Protein AF-X1VYM2-F1 (afdb_monomer)

pLDDT: mean 73.56, std 9.8, range [41.84, 87.38]

Organism: NCBI:txid412755

Solvent-accessible surface area (backbone atoms only — not comparable to full-atom values): 5146 Å² total; per-residue (Å²): 115,50,77,45,78,53,98,92,39,72,48,65,49,66,47,66,68,51,32,43,66,56,30,25,68,89,52,52,54,63,10,16,51,43,55,43,80,54,100,89,43,68,46,63,38,71,86,42,46,85,70,45,56,51,99,84,68,49,33,49,56,61,36,48,78,70,65,74,47,74,34,63,26,91,52,37,72,77,57,52,45,64,74,73,70,116

Mean predicted aligned error: 7.65 Å

Structure (mmCIF, N/CA/C/O backbone):
data_AF-X1VYM2-F1
#
_entry.id   AF-X1VYM2-F1
#
loop_
_atom_sit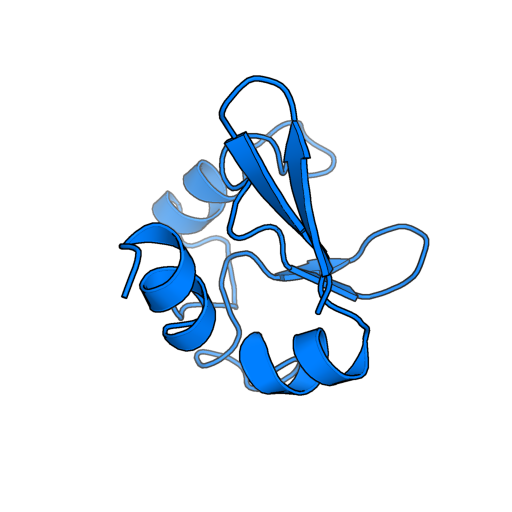e.group_PDB
_atom_site.id
_atom_site.type_symbol
_atom_site.label_atom_id
_atom_site.label_alt_id
_atom_site.label_comp_id
_atom_site.label_asym_id
_atom_site.label_entity_id
_atom_site.label_seq_id
_atom_site.pdbx_PDB_ins_code
_atom_site.Cartn_x
_atom_site.Cartn_y
_atom_site.Cartn_z
_atom_site.occupancy
_atom_site.B_iso_or_equiv
_atom_site.auth_seq_id
_atom_site.auth_comp_id
_atom_site.auth_asym_id
_atom_site.auth_atom_id
_atom_site.pdbx_PDB_model_num
ATOM 1 N N . MET A 1 1 ? 3.362 -15.103 5.513 1.00 63.84 1 MET A N 1
ATOM 2 C CA . MET A 1 1 ? 2.202 -14.299 5.943 1.00 63.84 1 MET A CA 1
ATOM 3 C C . MET A 1 1 ? 1.774 -14.740 7.324 1.00 63.84 1 MET A C 1
ATOM 5 O O . MET A 1 1 ? 1.512 -15.921 7.529 1.00 63.84 1 MET A O 1
ATOM 9 N N . ILE A 1 2 ? 1.710 -13.811 8.276 1.00 60.03 2 ILE A N 1
ATOM 10 C CA . ILE A 1 2 ? 1.176 -1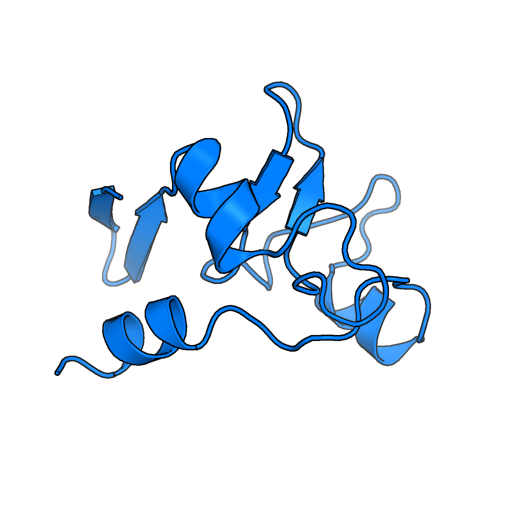4.082 9.615 1.00 60.03 2 ILE A CA 1
ATOM 11 C C . ILE A 1 2 ? -0.023 -13.162 9.832 1.00 60.03 2 ILE A C 1
ATOM 13 O O . ILE A 1 2 ? 0.142 -11.947 9.920 1.00 60.03 2 ILE A O 1
ATOM 17 N N . ALA A 1 3 ? -1.217 -13.743 9.930 1.00 59.62 3 ALA A N 1
ATOM 18 C CA . ALA A 1 3 ? -2.413 -13.037 10.374 1.00 59.62 3 ALA A CA 1
ATOM 19 C C . ALA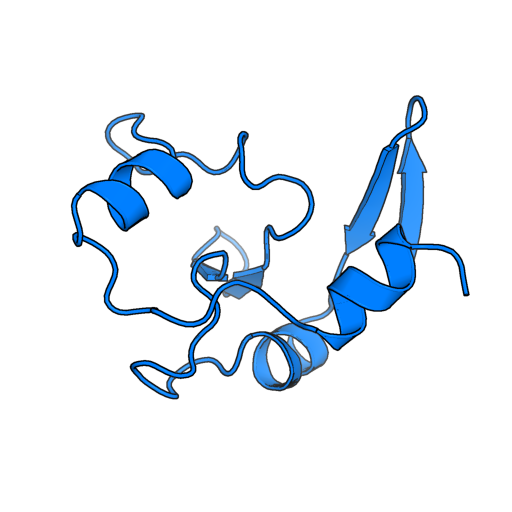 A 1 3 ? -2.516 -13.144 11.902 1.00 59.62 3 ALA A C 1
ATOM 21 O O . ALA A 1 3 ? -2.471 -14.243 12.459 1.00 59.62 3 ALA A O 1
ATOM 22 N N . ARG A 1 4 ? -2.626 -12.010 12.594 1.00 58.59 4 ARG A N 1
ATOM 23 C CA . ARG A 1 4 ? -2.818 -11.938 14.048 1.00 58.59 4 ARG A CA 1
ATOM 24 C C . ARG A 1 4 ? -4.035 -11.077 14.340 1.00 58.59 4 ARG A C 1
ATOM 26 O O . ARG A 1 4 ? -4.137 -9.977 13.817 1.00 58.59 4 ARG A O 1
ATOM 33 N N . LYS A 1 5 ? -4.945 -11.557 15.186 1.00 53.75 5 LYS A N 1
ATOM 34 C CA . LYS A 1 5 ? -6.069 -10.745 15.664 1.00 53.75 5 LYS A CA 1
ATOM 35 C C . LYS A 1 5 ? -5.622 -9.919 16.868 1.00 53.75 5 LYS A C 1
ATOM 37 O O . LYS A 1 5 ? -5.137 -10.496 17.839 1.00 53.75 5 LYS A O 1
ATOM 42 N N . VAL A 1 6 ? -5.785 -8.603 16.803 1.00 57.22 6 VAL A N 1
ATOM 43 C CA . VAL A 1 6 ? -5.540 -7.662 17.906 1.00 57.22 6 VAL A CA 1
ATOM 44 C C . VAL A 1 6 ? -6.765 -6.756 18.008 1.00 57.22 6 VAL A C 1
ATOM 46 O O . VAL A 1 6 ? -7.155 -6.157 17.014 1.00 57.22 6 VAL A O 1
ATOM 49 N N . ASP A 1 7 ? -7.416 -6.722 19.174 1.00 56.97 7 ASP A N 1
ATOM 50 C CA . ASP A 1 7 ? -8.572 -5.855 19.473 1.00 56.97 7 ASP A CA 1
ATOM 51 C C . ASP A 1 7 ? -9.707 -5.875 18.428 1.00 56.97 7 ASP A C 1
ATOM 53 O O . ASP A 1 7 ? -10.308 -4.857 18.105 1.00 56.97 7 ASP A O 1
ATOM 57 N N . GLY A 1 8 ? -10.018 -7.054 17.876 1.00 61.19 8 GLY A N 1
ATOM 58 C CA . GLY A 1 8 ? -11.071 -7.215 16.861 1.00 61.19 8 GLY A CA 1
ATOM 59 C C . GLY A 1 8 ? -10.629 -6.920 15.423 1.00 61.19 8 GLY A C 1
ATOM 60 O O . GLY A 1 8 ? -11.394 -7.176 14.497 1.00 61.19 8 GLY A O 1
ATOM 61 N N . HIS A 1 9 ? -9.385 -6.484 15.220 1.00 53.50 9 HIS A N 1
ATOM 62 C CA . HIS A 1 9 ? -8.782 -6.254 13.910 1.00 53.50 9 HIS A CA 1
ATOM 63 C C . HIS A 1 9 ? -7.842 -7.401 13.527 1.00 53.50 9 HIS A C 1
ATOM 65 O O . HIS A 1 9 ? -7.042 -7.871 14.338 1.00 53.50 9 HIS A O 1
ATOM 71 N N . THR A 1 10 ? -7.914 -7.863 12.278 1.00 61.94 10 THR A N 1
ATOM 72 C CA . THR A 1 10 ? -6.931 -8.804 11.727 1.00 61.94 10 THR A CA 1
ATOM 73 C C . THR A 1 10 ? -5.746 -8.008 11.188 1.00 61.94 10 THR A C 1
ATOM 75 O O . THR A 1 10 ? -5.842 -7.366 10.149 1.00 61.94 10 THR A O 1
ATOM 78 N N . ILE A 1 11 ? -4.613 -8.061 11.881 1.00 65.38 11 ILE A N 1
ATOM 79 C CA . ILE A 1 11 ? -3.342 -7.529 11.396 1.00 65.38 11 ILE A CA 1
ATOM 80 C C . ILE A 1 11 ? -2.674 -8.614 10.558 1.00 65.38 11 ILE A C 1
ATOM 82 O O 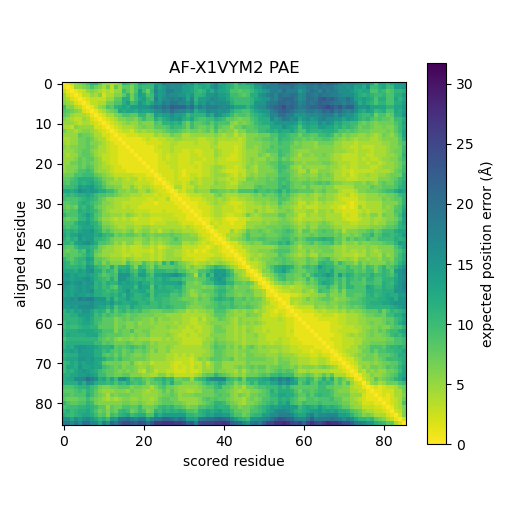. ILE A 1 11 ? -2.273 -9.654 11.087 1.00 65.38 11 ILE A O 1
ATOM 86 N N . ILE A 1 12 ? -2.524 -8.375 9.258 1.00 67.75 12 ILE A N 1
ATOM 87 C CA . ILE A 1 12 ? -1.717 -9.241 8.397 1.00 67.75 12 ILE A CA 1
ATOM 88 C C . ILE A 1 12 ? -0.342 -8.624 8.218 1.00 67.75 12 ILE A C 1
ATOM 90 O O . ILE A 1 12 ? -0.185 -7.555 7.631 1.00 67.75 12 ILE A O 1
ATOM 94 N N . SER A 1 13 ? 0.666 -9.334 8.708 1.00 71.69 13 SER A N 1
ATOM 95 C CA . SER A 1 13 ? 2.060 -9.025 8.431 1.00 71.69 13 SER A CA 1
ATOM 96 C C . SER A 1 13 ? 2.540 -9.883 7.266 1.00 71.69 13 SER A C 1
ATOM 98 O O . SER A 1 13 ? 2.528 -11.119 7.338 1.00 71.69 13 SER A O 1
ATOM 100 N N . LEU A 1 14 ? 2.951 -9.208 6.195 1.00 75.50 14 LEU A N 1
ATOM 101 C CA . LEU A 1 14 ? 3.612 -9.813 5.045 1.00 75.50 14 LEU A CA 1
ATOM 102 C C . LEU A 1 14 ? 5.121 -9.839 5.268 1.00 75.50 14 LEU A C 1
ATOM 104 O O . LEU A 1 14 ? 5.684 -8.877 5.792 1.00 75.50 14 LEU A O 1
ATOM 108 N N . ASP A 1 15 ? 5.776 -10.920 4.858 1.00 80.38 15 ASP A N 1
ATOM 109 C CA . ASP A 1 15 ? 7.232 -10.909 4.719 1.00 80.38 15 ASP A CA 1
ATOM 110 C C . ASP A 1 15 ? 7.670 -10.181 3.432 1.00 80.38 15 ASP A C 1
ATOM 112 O O . ASP A 1 15 ? 6.853 -9.771 2.606 1.00 80.38 15 ASP A O 1
ATOM 116 N N . ILE A 1 16 ? 8.979 -9.986 3.258 1.00 81.38 16 ILE A N 1
ATOM 117 C CA . ILE A 1 16 ? 9.516 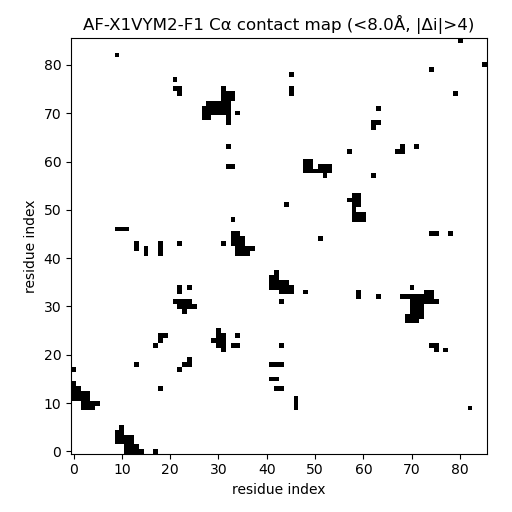-9.201 2.139 1.00 81.38 16 ILE A CA 1
ATOM 118 C C . ILE A 1 16 ? 9.239 -9.828 0.764 1.00 81.38 16 ILE A C 1
ATOM 120 O O . ILE A 1 16 ? 9.073 -9.099 -0.217 1.00 81.38 16 ILE A O 1
ATOM 124 N N . ASP A 1 17 ? 9.179 -11.155 0.664 1.00 85.38 17 ASP A N 1
ATOM 125 C CA . ASP A 1 17 ? 8.927 -11.831 -0.608 1.00 85.38 17 ASP A CA 1
ATOM 126 C C . ASP A 1 17 ? 7.438 -11.780 -0.955 1.00 85.38 17 ASP A C 1
ATOM 128 O O . ASP A 1 17 ? 7.065 -11.548 -2.110 1.00 85.38 17 ASP A O 1
ATOM 132 N N . GLU A 1 18 ? 6.577 -11.849 0.056 1.00 82.31 18 GLU A N 1
ATOM 133 C CA . GLU A 1 18 ? 5.155 -11.568 -0.079 1.00 82.31 18 GLU A CA 1
ATOM 134 C C . GLU A 1 18 ? 4.890 -10.115 -0.458 1.00 82.31 18 GLU A C 1
ATOM 136 O O . GLU A 1 18 ? 4.085 -9.873 -1.351 1.00 82.31 18 GLU A O 1
ATOM 141 N N . V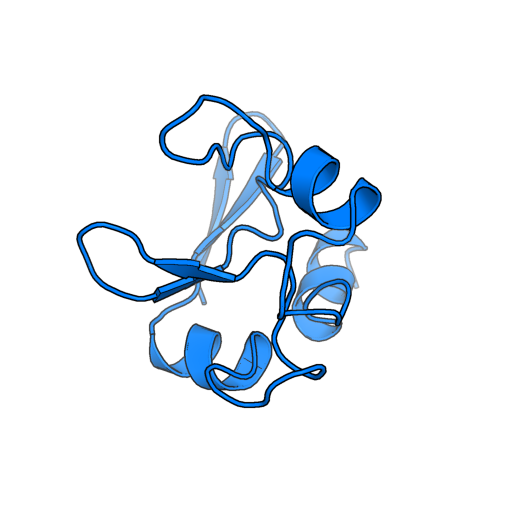AL A 1 19 ? 5.593 -9.144 0.128 1.00 81.62 19 VAL A N 1
ATOM 142 C CA . VAL A 1 19 ? 5.479 -7.730 -0.264 1.00 81.62 19 VAL A CA 1
ATOM 143 C C . VAL A 1 19 ? 5.862 -7.543 -1.732 1.00 81.62 19 VAL A C 1
ATOM 145 O O . VAL A 1 19 ? 5.117 -6.912 -2.486 1.00 81.62 19 VAL A O 1
ATOM 148 N N . LYS A 1 20 ? 6.982 -8.121 -2.184 1.00 84.56 20 LYS A N 1
ATOM 149 C CA . LYS A 1 20 ? 7.395 -8.039 -3.596 1.00 84.56 20 LYS A CA 1
ATOM 150 C C . LYS A 1 20 ? 6.338 -8.630 -4.525 1.00 84.56 20 LYS A C 1
ATOM 152 O O . LYS A 1 20 ? 5.997 -8.001 -5.526 1.00 84.56 20 LYS A O 1
ATOM 157 N N . ARG A 1 21 ? 5.806 -9.810 -4.186 1.00 85.44 21 ARG A N 1
ATOM 158 C CA . ARG A 1 21 ? 4.817 -10.530 -4.998 1.00 85.44 21 ARG A CA 1
ATOM 159 C C . ARG A 1 21 ? 3.463 -9.826 -5.007 1.00 85.44 21 ARG A C 1
ATOM 161 O O . ARG A 1 21 ? 2.919 -9.532 -6.068 1.00 85.44 21 ARG A O 1
ATOM 168 N N . LEU A 1 22 ? 2.921 -9.563 -3.823 1.00 81.94 22 LEU A N 1
ATOM 169 C CA . LEU A 1 22 ? 1.563 -9.070 -3.634 1.00 81.94 22 LEU A CA 1
ATOM 170 C C . LEU A 1 22 ? 1.457 -7.595 -3.950 1.00 81.94 22 LEU A C 1
ATOM 172 O O . LEU A 1 22 ? 0.499 -7.206 -4.608 1.00 81.94 22 LEU A O 1
ATOM 176 N N . CYS A 1 23 ? 2.437 -6.789 -3.542 1.00 83.19 23 CYS A N 1
ATOM 177 C CA . CYS A 1 23 ? 2.412 -5.337 -3.699 1.00 83.19 23 CYS A CA 1
ATOM 178 C C . CYS A 1 23 ? 3.132 -4.874 -4.975 1.00 83.19 23 CYS A C 1
ATOM 180 O O . CYS A 1 23 ? 3.073 -3.689 -5.299 1.00 83.19 23 CYS A O 1
ATOM 182 N N . ARG A 1 24 ? 3.706 -5.816 -5.744 1.00 85.25 24 ARG A N 1
ATOM 183 C CA . ARG A 1 24 ? 4.348 -5.611 -7.055 1.00 85.25 24 ARG A CA 1
ATOM 184 C C . ARG A 1 24 ? 5.361 -4.466 -7.032 1.00 85.25 24 ARG A C 1
ATOM 186 O O . ARG A 1 24 ? 5.291 -3.535 -7.831 1.00 85.25 24 ARG A O 1
ATOM 193 N N . LEU A 1 25 ? 6.291 -4.529 -6.079 1.00 84.38 25 LEU A N 1
ATOM 194 C CA . LEU A 1 25 ? 7.342 -3.526 -5.911 1.00 84.38 25 LEU A CA 1
ATOM 195 C C . LEU A 1 25 ? 8.082 -3.283 -7.239 1.00 84.38 25 LEU A C 1
ATOM 197 O O . LEU A 1 25 ? 8.618 -4.214 -7.836 1.00 84.38 25 LEU A O 1
ATOM 201 N N . GLY A 1 26 ? 8.124 -2.024 -7.682 1.00 82.06 26 GLY A N 1
ATOM 202 C CA . GLY A 1 26 ? 8.811 -1.623 -8.913 1.00 82.06 26 GLY A CA 1
ATOM 203 C C . GLY A 1 26 ? 8.001 -1.807 -10.202 1.00 82.06 26 GLY A C 1
ATOM 204 O O . GLY A 1 26 ? 8.509 -1.491 -11.273 1.00 82.06 26 GLY A O 1
ATOM 205 N N . ALA A 1 27 ? 6.741 -2.246 -10.131 1.00 84.25 27 ALA A N 1
ATOM 206 C CA . ALA A 1 27 ? 5.890 -2.468 -11.304 1.00 84.25 27 ALA A CA 1
ATOM 207 C C . ALA A 1 27 ? 5.080 -1.223 -11.738 1.00 84.25 27 ALA A C 1
ATOM 209 O O . ALA A 1 27 ? 4.031 -1.340 -12.372 1.00 84.25 27 ALA A O 1
ATOM 210 N N . GLY A 1 28 ? 5.533 -0.013 -11.388 1.00 82.81 28 GLY A N 1
ATOM 211 C CA . GLY A 1 28 ? 4.886 1.242 -11.788 1.00 82.81 28 GLY A CA 1
ATOM 212 C C . GLY A 1 28 ? 3.424 1.325 -11.334 1.00 82.81 28 GLY A C 1
ATOM 213 O O . GLY A 1 28 ? 3.148 1.214 -10.140 1.00 82.81 28 GLY A O 1
ATOM 214 N N . ALA A 1 29 ? 2.495 1.485 -12.282 1.00 82.38 29 ALA A N 1
ATOM 215 C CA . ALA A 1 29 ? 1.055 1.593 -12.015 1.00 82.38 29 ALA A CA 1
ATOM 216 C C . ALA A 1 29 ? 0.453 0.343 -11.342 1.00 82.38 29 ALA A C 1
ATOM 218 O O . ALA A 1 29 ? -0.503 0.466 -10.582 1.00 82.38 29 ALA A O 1
ATOM 219 N N . GLU A 1 30 ? 1.056 -0.829 -11.553 1.00 82.31 30 GLU A N 1
ATOM 220 C CA . GLU A 1 30 ? 0.647 -2.098 -10.938 1.00 82.31 30 GLU A CA 1
ATOM 221 C C . GLU A 1 30 ? 1.112 -2.227 -9.480 1.00 82.31 30 GLU A C 1
ATOM 223 O O . GLU A 1 30 ? 0.739 -3.166 -8.773 1.00 82.31 30 GLU A O 1
ATOM 228 N N . THR A 1 31 ? 1.940 -1.298 -9.006 1.00 87.38 31 THR A N 1
ATOM 229 C CA . THR A 1 31 ? 2.372 -1.258 -7.608 1.00 87.38 31 THR A CA 1
ATOM 230 C C . THR A 1 31 ? 1.177 -0.920 -6.719 1.00 87.38 31 THR A C 1
ATOM 232 O O . THR A 1 31 ? 0.388 -0.028 -7.041 1.00 87.38 31 THR A O 1
ATOM 235 N N . CYS A 1 32 ? 1.046 -1.634 -5.600 1.00 86.06 32 CYS A N 1
ATOM 236 C CA . CYS A 1 32 ? 0.008 -1.380 -4.603 1.00 86.06 32 CYS A CA 1
ATOM 237 C C . CYS A 1 32 ? 0.156 0.034 -4.025 1.00 86.06 32 CYS A C 1
ATOM 239 O O . CYS A 1 32 ? 1.250 0.411 -3.604 1.00 86.06 32 CYS A O 1
ATOM 241 N N . ILE A 1 33 ? -0.939 0.796 -3.966 1.00 81.69 33 ILE A N 1
ATOM 242 C CA . ILE A 1 33 ? -0.955 2.159 -3.403 1.00 81.69 33 ILE A CA 1
ATOM 243 C C . ILE A 1 33 ? -0.578 2.209 -1.917 1.00 81.69 33 ILE A C 1
ATOM 245 O O . ILE A 1 33 ? -0.103 3.232 -1.434 1.00 81.69 33 ILE A O 1
ATOM 249 N N . TRP A 1 34 ? -0.732 1.086 -1.212 1.00 79.88 34 TRP A N 1
ATOM 250 C CA . TRP A 1 34 ? -0.430 0.942 0.214 1.00 79.88 34 TRP A CA 1
ATOM 251 C C . TRP A 1 34 ? 0.996 0.442 0.487 1.00 79.88 34 TRP A C 1
ATOM 253 O O . TRP A 1 34 ? 1.327 0.104 1.624 1.00 79.88 34 TRP A O 1
ATOM 263 N N . LEU A 1 35 ? 1.835 0.349 -0.549 1.00 81.69 35 LEU A N 1
ATOM 264 C CA . LEU A 1 35 ? 3.247 0.017 -0.410 1.00 81.69 35 LEU A CA 1
ATOM 265 C C . LEU A 1 35 ? 4.022 1.234 0.099 1.00 81.69 35 LEU A C 1
ATOM 267 O O . LEU A 1 35 ? 4.083 2.269 -0.564 1.00 81.69 35 LEU A O 1
ATOM 271 N N . VAL A 1 36 ? 4.668 1.085 1.248 1.00 78.00 36 VAL A N 1
ATOM 272 C CA . VAL A 1 36 ? 5.495 2.117 1.871 1.00 78.00 36 VAL A CA 1
ATOM 273 C C . VAL A 1 36 ? 6.925 1.634 2.056 1.00 78.00 36 VAL A C 1
ATOM 275 O O . VAL A 1 36 ? 7.200 0.437 2.112 1.00 78.00 36 VAL A O 1
ATOM 278 N N . CYS A 1 37 ? 7.852 2.583 2.159 1.00 77.38 37 CYS A N 1
ATOM 279 C CA . CYS A 1 37 ? 9.218 2.317 2.589 1.00 77.38 37 CYS A CA 1
ATOM 280 C C . CYS A 1 37 ? 9.331 2.673 4.077 1.00 77.38 37 CYS A C 1
ATOM 282 O O . CYS A 1 37 ? 9.220 3.845 4.437 1.00 77.38 37 CYS A O 1
ATOM 284 N N . GLY A 1 38 ? 9.503 1.666 4.929 1.00 72.12 38 GLY A N 1
ATOM 285 C CA . GLY A 1 38 ? 9.756 1.803 6.359 1.00 72.12 38 GLY A CA 1
ATOM 286 C C . GLY A 1 38 ? 11.238 1.632 6.706 1.00 72.12 38 GLY A C 1
ATOM 287 O O . GLY A 1 38 ? 12.086 1.363 5.854 1.00 72.12 38 GLY A O 1
ATOM 288 N N . GLY A 1 39 ? 11.568 1.735 7.997 1.00 69.94 39 GLY A N 1
ATOM 289 C CA . GLY A 1 39 ? 12.954 1.631 8.479 1.00 69.94 39 GLY A CA 1
ATOM 290 C C . GLY A 1 39 ? 13.619 0.264 8.256 1.00 69.94 39 GLY A C 1
ATOM 291 O O . GLY A 1 39 ? 14.836 0.152 8.376 1.00 69.94 39 GLY A O 1
ATOM 292 N N . LYS A 1 40 ? 12.839 -0.774 7.929 1.00 75.12 40 LYS A N 1
ATOM 293 C CA . LYS A 1 40 ? 13.317 -2.139 7.648 1.00 75.12 40 LYS A CA 1
ATOM 294 C C . LYS A 1 40 ? 13.157 -2.554 6.180 1.00 75.12 40 LYS A C 1
ATOM 296 O O . LYS A 1 40 ? 13.343 -3.725 5.859 1.00 75.12 40 LYS A O 1
ATOM 301 N N . GLY A 1 41 ? 12.844 -1.614 5.289 1.00 80.00 41 GLY A N 1
ATOM 302 C CA . GLY A 1 41 ? 12.602 -1.875 3.871 1.00 80.00 41 GLY A CA 1
ATOM 303 C C . GLY A 1 41 ? 11.147 -1.636 3.482 1.00 80.00 41 GLY A C 1
ATOM 304 O O . GLY A 1 41 ? 10.479 -0.779 4.051 1.00 80.00 41 GLY A O 1
ATOM 305 N N . PHE A 1 42 ? 10.665 -2.361 2.475 1.00 82.62 42 PHE A N 1
ATOM 306 C CA . PHE A 1 42 ? 9.307 -2.176 1.969 1.00 82.62 42 PHE A CA 1
ATOM 307 C C . PHE A 1 42 ? 8.280 -2.944 2.796 1.00 82.62 42 PHE A C 1
ATOM 309 O O . PHE A 1 42 ? 8.449 -4.132 3.063 1.00 82.62 42 PHE A O 1
ATOM 316 N N . GLU A 1 43 ? 7.190 -2.266 3.133 1.00 77.88 43 GLU A N 1
ATOM 317 C CA . GLU A 1 43 ? 6.070 -2.792 3.909 1.00 77.88 43 GLU A CA 1
ATOM 318 C C . GLU A 1 43 ? 4.761 -2.451 3.191 1.00 77.88 43 GLU A C 1
ATOM 320 O O . GLU A 1 43 ? 4.667 -1.443 2.494 1.00 77.88 43 GLU A O 1
ATOM 325 N N . CYS A 1 44 ? 3.741 -3.294 3.328 1.00 79.38 44 CYS A N 1
ATOM 326 C CA . CYS A 1 44 ? 2.465 -3.100 2.645 1.00 79.38 44 CYS A CA 1
ATOM 327 C C . CYS A 1 44 ? 1.346 -2.952 3.677 1.00 79.38 44 CYS A C 1
ATOM 329 O O . CYS A 1 44 ? 0.981 -3.918 4.344 1.00 79.38 44 CYS A O 1
ATOM 331 N N . LEU A 1 45 ? 0.817 -1.736 3.819 1.00 74.75 45 LEU A N 1
ATOM 332 C CA . LEU A 1 45 ? -0.075 -1.336 4.914 1.00 74.75 45 LEU A CA 1
ATOM 333 C C . LEU A 1 45 ? -1.560 -1.478 4.569 1.00 74.75 45 LEU A C 1
ATOM 335 O O . LEU A 1 45 ? -2.374 -0.666 4.996 1.00 74.75 45 LEU A O 1
ATOM 339 N N . TYR A 1 46 ? -1.934 -2.500 3.800 1.00 70.31 46 TYR A N 1
ATOM 340 C CA . TYR A 1 46 ? -3.307 -2.656 3.304 1.00 70.31 46 TYR A CA 1
ATOM 341 C C . TYR A 1 46 ? -4.377 -2.564 4.423 1.00 70.31 46 TYR A C 1
ATOM 343 O O . TYR A 1 46 ? -5.373 -1.861 4.270 1.00 70.31 46 TYR A O 1
ATOM 351 N N . TYR A 1 47 ? -4.119 -3.181 5.582 1.00 62.84 47 TYR A N 1
ATOM 352 C CA . TYR A 1 47 ? -5.014 -3.178 6.754 1.00 62.84 47 TYR A CA 1
A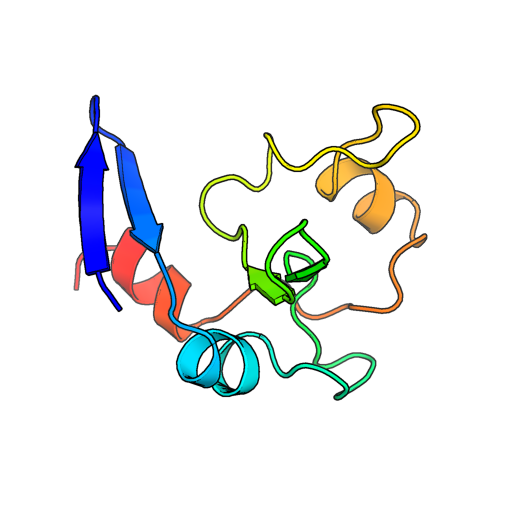TOM 353 C C . TYR A 1 47 ? -4.980 -1.904 7.592 1.00 62.84 47 TYR A C 1
ATOM 355 O O . TYR A 1 47 ? -5.888 -1.659 8.377 1.00 62.84 47 TYR A O 1
ATOM 363 N N . ASN A 1 48 ? -3.932 -1.100 7.436 1.00 64.00 48 ASN A N 1
ATOM 364 C CA . ASN A 1 48 ? -3.715 0.113 8.213 1.00 64.00 48 ASN A CA 1
ATOM 365 C C . ASN A 1 48 ? -3.644 1.332 7.289 1.00 64.00 48 ASN A C 1
ATOM 367 O O . ASN A 1 48 ? -2.855 2.256 7.487 1.00 64.00 48 ASN A O 1
ATOM 371 N N . ARG A 1 49 ? -4.488 1.323 6.248 1.00 63.31 49 ARG A N 1
ATOM 372 C CA . ARG A 1 49 ? -4.534 2.358 5.206 1.00 63.31 49 ARG A CA 1
ATOM 373 C C . ARG A 1 49 ? -4.760 3.772 5.751 1.00 63.31 49 ARG A C 1
ATOM 375 O O . ARG A 1 49 ? -4.267 4.734 5.171 1.00 63.31 49 ARG A O 1
ATOM 382 N N . ASN A 1 50 ? -5.451 3.872 6.888 1.00 60.59 50 ASN A N 1
ATOM 383 C CA . ASN A 1 50 ? -5.731 5.128 7.582 1.00 60.59 50 ASN A CA 1
ATOM 384 C C . ASN A 1 50 ? -4.609 5.555 8.543 1.00 60.59 50 ASN A C 1
ATOM 386 O O . ASN A 1 50 ? -4.602 6.699 8.983 1.00 60.59 50 ASN A O 1
ATOM 390 N N . GLU A 1 51 ? -3.677 4.660 8.878 1.00 65.00 51 GLU A N 1
ATOM 391 C CA . GLU A 1 51 ? -2.588 4.942 9.824 1.00 65.00 51 GLU A CA 1
ATOM 392 C C . GLU A 1 51 ? -1.251 5.226 9.131 1.00 65.00 51 GLU A C 1
ATOM 394 O O . GLU A 1 51 ? -0.345 5.806 9.728 1.00 65.00 51 GLU A O 1
ATOM 399 N N . GLY A 1 52 ? -1.109 4.840 7.859 1.00 65.19 52 GLY A N 1
ATOM 400 C CA . GLY A 1 52 ? 0.070 5.170 7.068 1.00 65.19 52 GLY A CA 1
ATOM 401 C C . GLY A 1 52 ? 0.138 6.669 6.773 1.00 65.19 52 GLY A C 1
ATOM 402 O O . GLY A 1 52 ? -0.549 7.140 5.868 1.00 65.19 52 GLY A O 1
ATOM 403 N N . CYS A 1 53 ? 0.996 7.399 7.489 1.00 64.62 53 CYS A N 1
ATOM 404 C CA . CYS A 1 53 ? 1.278 8.815 7.237 1.00 64.62 53 CYS A CA 1
ATOM 405 C C . CYS A 1 53 ? 2.652 9.015 6.588 1.00 64.62 53 CYS A C 1
ATOM 407 O O . CYS A 1 53 ? 3.623 8.320 6.897 1.00 64.62 53 CYS A O 1
ATOM 409 N N . ASN A 1 54 ? 2.754 10.001 5.699 1.00 67.00 54 ASN A N 1
ATOM 410 C CA . ASN A 1 54 ? 4.038 10.469 5.185 1.00 67.00 54 ASN A CA 1
ATOM 411 C C . ASN A 1 54 ? 4.731 11.426 6.184 1.00 67.00 54 ASN A C 1
ATOM 413 O O . ASN A 1 54 ? 4.196 11.769 7.237 1.00 67.00 54 ASN A O 1
ATOM 417 N N . LEU A 1 55 ? 5.923 11.912 5.821 1.00 65.44 55 LEU A N 1
ATOM 418 C CA . LEU A 1 55 ? 6.733 12.819 6.653 1.00 65.44 55 LEU A CA 1
ATOM 419 C C . LEU A 1 55 ? 6.089 14.187 6.944 1.00 65.44 55 LEU A C 1
ATOM 421 O O . LEU A 1 55 ? 6.587 14.914 7.799 1.00 65.44 55 LEU A O 1
ATOM 425 N N . ILE A 1 56 ? 5.024 14.555 6.231 1.00 74.88 56 ILE A N 1
ATOM 426 C CA . ILE A 1 56 ? 4.290 15.814 6.420 1.00 74.88 56 ILE A CA 1
ATOM 427 C C . ILE A 1 56 ? 2.905 15.589 7.044 1.00 74.88 56 ILE A C 1
ATOM 429 O O . ILE A 1 56 ? 2.107 16.518 7.105 1.00 74.88 56 ILE A O 1
ATOM 433 N N . GLY A 1 57 ? 2.629 14.371 7.526 1.00 74.75 57 GLY A N 1
ATOM 434 C CA . GLY A 1 57 ? 1.390 14.023 8.220 1.00 74.75 57 GLY A CA 1
ATOM 435 C C . GLY A 1 57 ? 0.191 13.735 7.314 1.00 74.75 57 GLY A C 1
ATOM 436 O O . GLY A 1 57 ? -0.897 13.534 7.838 1.00 74.75 57 GLY A O 1
ATOM 437 N N . GLU A 1 58 ? 0.363 13.688 5.989 1.00 78.19 58 GLU A N 1
ATOM 438 C CA . GLU A 1 58 ? -0.705 13.247 5.083 1.00 78.19 58 GLU A CA 1
ATOM 439 C C . GLU A 1 58 ? -0.812 11.725 5.107 1.00 78.19 58 GLU A C 1
ATOM 441 O O . GLU A 1 58 ? 0.193 11.015 4.972 1.00 78.19 58 GLU A O 1
ATOM 446 N N . THR A 1 59 ? -2.038 11.231 5.187 1.00 80.00 59 THR A N 1
ATOM 447 C CA . THR A 1 59 ? -2.341 9.813 5.022 1.00 80.00 59 THR A CA 1
ATOM 448 C C . THR A 1 59 ? -2.079 9.358 3.583 1.00 80.00 59 THR A C 1
ATOM 450 O O . THR A 1 59 ? -2.122 10.137 2.622 1.00 80.00 59 THR A O 1
ATOM 453 N N . LEU A 1 60 ? -1.828 8.062 3.397 1.00 76.38 60 LEU A N 1
ATOM 454 C CA . LEU A 1 60 ? -1.707 7.460 2.064 1.00 76.38 60 LEU A CA 1
ATOM 455 C C . LEU A 1 60 ? -2.981 7.651 1.221 1.00 76.38 60 LEU A C 1
ATOM 457 O O . LEU A 1 60 ? -2.878 7.905 0.020 1.00 76.38 60 LEU A O 1
ATOM 461 N N . GLN A 1 61 ? -4.154 7.595 1.861 1.00 78.00 61 GLN A N 1
ATOM 462 C CA . GLN A 1 61 ? -5.461 7.848 1.247 1.00 78.00 61 GLN A CA 1
ATOM 463 C C . GLN A 1 61 ? -5.517 9.255 0.628 1.00 78.00 61 GLN A C 1
ATOM 465 O O . GLN A 1 61 ? -5.780 9.391 -0.566 1.00 78.00 61 GLN A O 1
ATOM 470 N N . GLU A 1 62 ? -5.181 10.298 1.395 1.00 83.19 62 GLU A N 1
ATOM 471 C CA . GLU A 1 62 ? -5.212 11.687 0.912 1.00 83.19 62 GLU A CA 1
ATOM 472 C C . GLU A 1 62 ? -4.257 11.915 -0.262 1.00 83.19 62 GLU A C 1
ATOM 474 O O . GLU A 1 62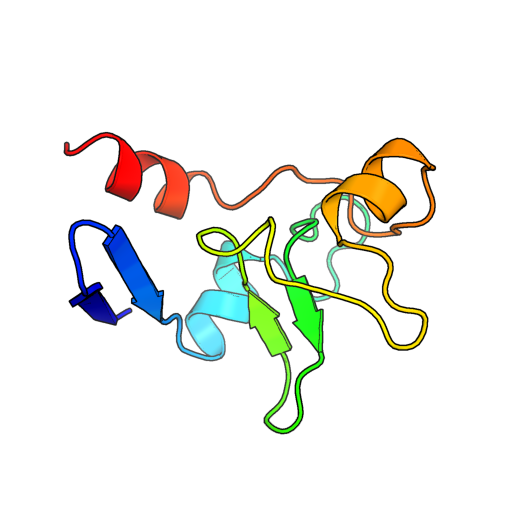 ? -4.568 12.642 -1.206 1.00 83.19 62 GLU A O 1
ATOM 479 N N . ARG A 1 63 ? -3.072 11.296 -0.229 1.00 81.75 63 ARG A N 1
ATOM 480 C CA . ARG A 1 63 ? -2.109 11.403 -1.334 1.00 81.75 63 ARG A CA 1
ATOM 481 C C . ARG A 1 63 ? -2.620 10.741 -2.602 1.00 81.75 63 ARG A C 1
ATOM 483 O O . ARG A 1 63 ? -2.375 11.264 -3.689 1.00 81.75 63 ARG A O 1
ATOM 490 N N . TRP A 1 64 ? -3.285 9.598 -2.467 1.00 78.81 64 TRP A N 1
ATOM 491 C CA . TRP A 1 64 ? -3.870 8.887 -3.594 1.00 78.81 64 TRP A CA 1
ATOM 492 C C . TRP A 1 64 ? -5.009 9.694 -4.221 1.00 78.81 64 TRP A C 1
ATOM 494 O O . TRP A 1 64 ? -4.991 9.922 -5.430 1.00 78.81 64 TRP A O 1
ATOM 504 N N . GLU A 1 65 ? -5.918 10.230 -3.405 1.00 83.19 65 GLU A N 1
ATOM 505 C CA . GLU A 1 65 ? -7.018 11.097 -3.853 1.00 83.19 65 GLU A CA 1
ATOM 506 C C . GLU A 1 65 ? -6.510 12.375 -4.542 1.00 83.19 65 GLU A C 1
ATOM 508 O O . GLU A 1 65 ? -7.083 12.822 -5.535 1.00 83.19 65 GLU A O 1
ATOM 513 N N . LYS A 1 66 ? -5.378 12.928 -4.083 1.00 86.50 66 LYS A N 1
ATOM 514 C CA . LYS A 1 66 ? -4.686 14.063 -4.723 1.00 86.50 66 LYS A CA 1
ATOM 515 C C . LYS A 1 66 ? -3.874 13.679 -5.973 1.00 86.50 66 LYS A C 1
ATOM 517 O O . LYS A 1 66 ? -3.276 14.555 -6.596 1.00 86.50 66 LYS A O 1
ATOM 522 N N . GLY A 1 67 ? -3.791 12.396 -6.334 1.00 83.44 67 GLY A N 1
ATOM 523 C CA . GLY A 1 67 ? -3.000 11.914 -7.473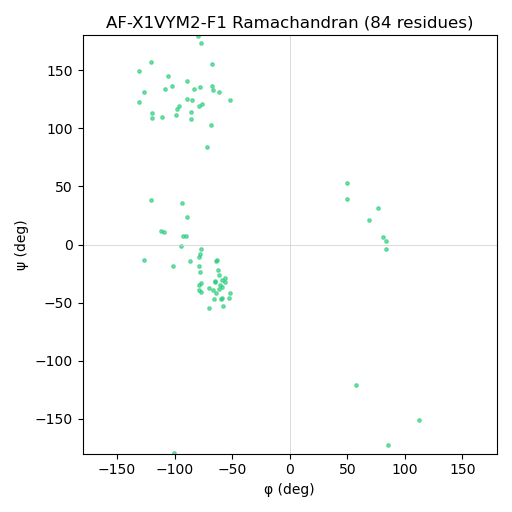 1.00 83.44 67 GLY A CA 1
ATOM 524 C C . GLY A 1 67 ? -1.480 12.020 -7.281 1.00 83.44 67 GLY A C 1
ATOM 525 O O . GLY A 1 67 ? -0.730 12.031 -8.255 1.00 83.44 67 GLY A O 1
ATOM 526 N N . LEU A 1 68 ? -1.012 12.102 -6.033 1.00 81.88 68 LEU A N 1
ATOM 527 C CA . LEU A 1 68 ? 0.398 12.287 -5.665 1.00 81.88 68 LEU A CA 1
ATOM 528 C C . LEU A 1 68 ? 1.160 10.963 -5.484 1.00 81.88 68 LEU A C 1
ATOM 530 O O . LEU A 1 68 ? 2.306 10.966 -5.017 1.00 81.88 68 LEU A O 1
ATOM 534 N N . THR A 1 69 ? 0.537 9.828 -5.816 1.00 77.00 69 THR A N 1
ATOM 535 C CA . THR A 1 69 ? 1.138 8.491 -5.742 1.00 77.00 69 THR A CA 1
ATOM 536 C C . THR A 1 69 ? 1.433 7.942 -7.139 1.00 77.00 69 THR A C 1
ATOM 538 O O . THR A 1 69 ? 0.607 7.994 -8.048 1.00 77.00 69 THR A O 1
ATOM 541 N N . VAL A 1 70 ? 2.639 7.392 -7.322 1.00 77.88 70 VAL A N 1
ATOM 542 C CA . VAL A 1 70 ? 3.031 6.701 -8.569 1.00 77.88 70 VAL A CA 1
ATOM 543 C C . VAL A 1 70 ? 2.413 5.303 -8.633 1.00 77.88 70 VAL A C 1
ATOM 545 O O . VAL A 1 70 ? 2.056 4.826 -9.710 1.00 77.88 70 VAL A O 1
ATOM 548 N N . ALA A 1 71 ? 2.263 4.663 -7.474 1.00 80.50 71 ALA A N 1
ATOM 549 C CA . ALA A 1 71 ? 1.471 3.457 -7.313 1.00 80.50 71 ALA A CA 1
ATOM 550 C C . ALA A 1 71 ? -0.011 3.790 -7.538 1.00 80.50 71 ALA A C 1
ATOM 552 O O . ALA A 1 71 ? -0.505 4.785 -6.995 1.00 80.50 71 ALA A O 1
ATOM 553 N N . LYS A 1 72 ? -0.702 2.974 -8.344 1.00 78.00 72 LYS A N 1
ATOM 554 C CA . LYS A 1 72 ? -2.104 3.208 -8.737 1.00 78.00 72 LYS A CA 1
ATOM 555 C C . LYS A 1 72 ? -3.033 2.026 -8.477 1.00 78.00 72 LYS A C 1
ATOM 557 O O . LYS A 1 72 ? -4.245 2.207 -8.540 1.00 78.00 72 LYS A O 1
ATOM 562 N N . ARG A 1 73 ? -2.498 0.835 -8.189 1.00 84.06 73 ARG A N 1
ATOM 563 C CA . ARG A 1 73 ? -3.320 -0.348 -7.930 1.00 84.06 73 ARG A CA 1
ATOM 564 C C . ARG A 1 73 ? -3.868 -0.308 -6.510 1.00 84.06 73 ARG A C 1
ATOM 566 O O . ARG A 1 73 ? -3.094 -0.332 -5.550 1.00 84.06 73 ARG A O 1
ATOM 573 N N . ASP A 1 74 ? -5.192 -0.288 -6.385 1.00 73.25 74 ASP A N 1
ATOM 574 C CA . ASP A 1 74 ? -5.874 -0.359 -5.094 1.00 73.25 74 ASP A CA 1
ATOM 575 C C . ASP A 1 74 ? -5.778 -1.766 -4.480 1.00 73.25 74 ASP A C 1
ATOM 577 O O . ASP A 1 74 ? -6.672 -2.613 -4.591 1.00 73.25 74 ASP A O 1
ATOM 581 N N . GLY A 1 75 ? -4.656 -1.996 -3.805 1.00 69.56 75 GLY A N 1
ATOM 582 C CA . GLY A 1 75 ? -4.473 -3.124 -2.909 1.00 69.56 75 GLY A CA 1
ATOM 583 C C . GLY A 1 75 ? -4.012 -4.426 -3.554 1.00 69.56 75 GLY A C 1
ATOM 584 O O . GLY A 1 75 ? -3.616 -4.512 -4.719 1.00 69.56 75 GLY A O 1
ATOM 585 N N . CYS A 1 76 ? -4.024 -5.451 -2.708 1.00 74.00 76 CYS A N 1
ATOM 586 C CA . CYS A 1 76 ? -3.665 -6.820 -3.035 1.00 74.00 76 CYS A CA 1
ATOM 587 C C . CYS A 1 76 ? -4.945 -7.659 -2.969 1.00 74.00 76 CYS A C 1
ATOM 589 O O . CYS A 1 76 ? -5.446 -7.896 -1.875 1.00 74.00 76 CYS A O 1
ATOM 591 N N . ASP A 1 77 ? -5.465 -8.129 -4.103 1.00 74.31 77 ASP A N 1
ATOM 592 C CA . ASP A 1 77 ? -6.721 -8.908 -4.147 1.00 74.31 77 ASP A CA 1
ATOM 593 C C . ASP A 1 77 ? -6.678 -10.159 -3.258 1.00 74.31 77 ASP A C 1
ATOM 595 O O . ASP A 1 77 ? -7.667 -10.582 -2.672 1.00 74.31 77 ASP A O 1
ATOM 599 N N . GLU A 1 78 ? -5.493 -10.751 -3.122 1.00 71.94 78 GLU A N 1
ATOM 600 C CA . GLU A 1 78 ? -5.250 -11.886 -2.231 1.00 71.94 78 GLU A CA 1
ATOM 601 C C . GLU A 1 78 ? -5.430 -11.525 -0.755 1.00 71.94 78 GLU A C 1
ATOM 603 O O . GLU A 1 78 ? -5.898 -12.344 0.023 1.00 71.94 78 GLU A O 1
ATOM 608 N N . ILE A 1 79 ? -5.112 -10.285 -0.390 1.00 68.69 79 ILE A N 1
ATOM 609 C CA . ILE A 1 79 ? -5.311 -9.767 0.956 1.00 68.69 79 ILE A CA 1
ATOM 610 C C . ILE A 1 79 ? -6.779 -9.387 1.182 1.00 68.69 79 ILE A C 1
ATOM 612 O O . ILE A 1 79 ? -7.295 -9.679 2.255 1.00 68.69 79 ILE A O 1
ATOM 616 N N . LYS A 1 80 ? -7.451 -8.798 0.180 1.00 71.69 80 LYS A N 1
ATOM 617 C CA . LYS A 1 80 ? -8.899 -8.501 0.206 1.00 71.69 80 LYS A CA 1
ATOM 618 C C . LYS A 1 80 ? -9.722 -9.742 0.555 1.00 71.69 80 LYS A C 1
ATOM 620 O O . LYS A 1 80 ? -10.543 -9.700 1.461 1.00 71.69 80 LYS A O 1
ATOM 625 N N . ARG A 1 81 ? -9.413 -10.879 -0.076 1.00 71.31 81 ARG A N 1
ATOM 626 C CA . ARG A 1 81 ? -10.079 -12.163 0.208 1.00 71.31 81 ARG A CA 1
ATOM 627 C C . ARG A 1 81 ? -9.959 -12.618 1.667 1.00 71.31 81 ARG A C 1
ATOM 629 O O . ARG A 1 81 ? -10.864 -13.259 2.182 1.00 71.31 81 ARG A O 1
ATOM 636 N N . LEU A 1 82 ? -8.872 -12.259 2.354 1.00 65.38 82 LEU A N 1
ATOM 637 C CA . LEU A 1 82 ? -8.676 -12.599 3.768 1.00 65.38 82 LEU A CA 1
ATOM 638 C C . LEU A 1 82 ? -9.484 -11.699 4.718 1.00 65.38 82 LEU A C 1
ATOM 640 O O . LEU A 1 82 ? -9.766 -12.121 5.838 1.00 65.38 82 LEU A O 1
ATOM 644 N N . GLU A 1 83 ? -9.863 -10.485 4.296 1.00 63.06 83 GLU A N 1
ATOM 645 C CA . GLU A 1 83 ? -10.830 -9.650 5.030 1.00 63.06 83 GLU A CA 1
ATOM 646 C C . GLU A 1 83 ? -12.246 -10.222 4.949 1.00 63.06 83 GLU A C 1
ATOM 648 O O . GLU A 1 83 ? -12.985 -10.168 5.931 1.00 63.06 83 GLU A O 1
ATOM 653 N N . GLU A 1 84 ? -12.614 -10.773 3.792 1.00 62.25 84 GLU A N 1
ATOM 654 C CA . GLU A 1 84 ? -13.977 -11.229 3.492 1.00 62.25 84 GLU A CA 1
ATOM 655 C C . GLU A 1 84 ? -14.324 -12.595 4.115 1.00 62.25 84 GLU A C 1
ATOM 657 O O . GLU A 1 84 ? -15.499 -12.944 4.204 1.00 62.25 84 GLU A O 1
ATOM 662 N N . GLY A 1 85 ? -13.337 -13.314 4.661 1.00 51.34 85 GLY A N 1
ATOM 663 C CA . GLY A 1 85 ? -13.572 -14.486 5.507 1.00 51.34 85 GLY A CA 1
ATOM 664 C C . GLY A 1 85 ? -13.963 -15.768 4.766 1.00 51.34 85 GLY A C 1
ATOM 665 O O . GLY A 1 85 ? -14.691 -16.575 5.347 1.00 51.34 85 GLY A O 1
ATOM 666 N N . GLU A 1 86 ? -13.475 -15.971 3.538 1.00 41.84 86 GLU A N 1
ATOM 667 C CA . GLU A 1 86 ? -13.568 -17.255 2.815 1.00 41.84 86 GLU A CA 1
ATOM 668 C C . GLU A 1 86 ? -12.313 -18.126 2.975 1.00 41.84 86 GLU A C 1
ATOM 670 O O . GLU A 1 86 ? -11.184 -17.621 2.758 1.00 41.84 86 GLU A O 1
#

Radius of gyration: 12.62 Å; Cα contacts (8 Å, |Δi|>4): 126; chains: 1; bounding box: 27×33×32 Å

Secondary structure (DSSP, 8-state):
-EEEEETTEEEEEPPHHHHHHHHTTT-GGGSBTTEEEETTEEEE-GGGTTT-B-TTS-BHHHHHHTT--S--B-S-HHHHHHHHT-

Foldseek 3Di:
DDWDDDPNATDDWDDPVCQCVQQVPPPFQSGELQWDQDPVGIGGCLRPQVPDADPVGDGSVNCVVVVVDRHNDHGGVVVVVVVVPD

Sequence (86 aa):
MIARKVDGHTIISLDIDEVKRLCRLGAGAETCIWLVCGGKGFECLYYNRNEGCNLIGETLQERWEKGLTVAKRDGCDEIKRLEEGE